Protein AF-W7W925-F1 (afdb_monomer_lite)

Secondary structure (DSSP, 8-state):
-EEESS-HHHHHHHHHHHTSTTSPPPS-EEE---SSSSHHHHHHHHHHH-SS-EEE--TT---HHHHHHHHHHHH-S--

Foldseek 3Di:
DEFAFADLVVLVVVVVQLVPPPRDDDQEYEQFHADDPNNQVSVVVCVVPVSHHYDYDHDRGGGPVNRVVVVVVVVDPPD

Sequence (79 aa):
MVAIGNAPTALFHLLNMLQDPTCPRPAAIVGCPVGFVGAAESKEALWAEQPAPCCTVAGRLGGSAITVAAINALGSRSE

Structure (mmCIF, N/CA/C/O backbone):
data_AF-W7W925-F1
#
_entry.id   AF-W7W925-F1
#
loop_
_atom_site.group_PDB
_atom_site.id
_atom_site.type_symbol
_atom_site.label_atom_id
_atom_site.label_alt_id
_atom_site.label_comp_id
_atom_site.label_asym_id
_atom_site.label_entity_id
_atom_site.label_seq_id
_atom_site.pdbx_PDB_ins_code
_atom_site.Cartn_x
_atom_site.Cartn_y
_atom_site.Cartn_z
_atom_site.occupancy
_atom_site.B_iso_or_equiv
_atom_site.auth_seq_id
_atom_site.auth_comp_id
_atom_site.auth_asym_id
_atom_site.auth_atom_id
_atom_site.pdbx_PDB_model_num
ATOM 1 N N . MET A 1 1 ? -7.281 -9.053 -0.040 1.00 89.25 1 MET A N 1
ATOM 2 C CA . MET A 1 1 ? -6.005 -8.329 0.158 1.00 89.25 1 MET A CA 1
ATOM 3 C C . MET A 1 1 ? -6.089 -7.022 -0.608 1.00 89.25 1 MET A C 1
ATOM 5 O O . MET A 1 1 ? -6.715 -7.017 -1.660 1.00 89.25 1 MET A O 1
ATOM 9 N N . VAL A 1 2 ? -5.517 -5.939 -0.087 1.00 98.12 2 VAL A N 1
ATOM 10 C CA . VAL A 1 2 ? -5.460 -4.633 -0.765 1.00 98.12 2 VAL A CA 1
ATOM 11 C C . VAL A 1 2 ? -4.025 -4.356 -1.206 1.00 98.12 2 VAL A C 1
ATOM 13 O O . VAL A 1 2 ? -3.098 -4.618 -0.444 1.00 98.12 2 VAL A O 1
ATOM 16 N N . ALA A 1 3 ? -3.844 -3.823 -2.415 1.00 98.56 3 ALA A N 1
ATOM 17 C CA . ALA A 1 3 ? -2.543 -3.478 -2.981 1.00 98.56 3 ALA A CA 1
ATOM 18 C C . ALA A 1 3 ? -2.588 -2.058 -3.566 1.00 98.56 3 ALA A C 1
ATOM 20 O O . ALA A 1 3 ? -3.288 -1.808 -4.546 1.00 98.56 3 ALA A O 1
ATOM 21 N N . ILE A 1 4 ? -1.855 -1.121 -2.962 1.00 98.75 4 ILE A N 1
ATOM 22 C CA . ILE A 1 4 ? -1.806 0.288 -3.371 1.00 98.75 4 ILE A CA 1
ATOM 23 C C . ILE A 1 4 ? -0.353 0.645 -3.671 1.00 98.75 4 ILE A C 1
ATOM 25 O O . ILE A 1 4 ? 0.437 0.872 -2.761 1.00 98.75 4 ILE A O 1
ATOM 29 N N . GLY A 1 5 ? -0.009 0.699 -4.958 1.00 98.19 5 GLY A N 1
ATOM 30 C CA . GLY A 1 5 ? 1.360 0.970 -5.412 1.00 98.19 5 GLY A CA 1
ATOM 31 C C . GLY A 1 5 ? 1.610 2.362 -5.976 1.00 98.19 5 GLY A C 1
ATOM 32 O O . GLY A 1 5 ? 2.745 2.681 -6.304 1.00 98.19 5 GLY A O 1
ATOM 33 N N . ASN A 1 6 ? 0.577 3.190 -6.123 1.00 98.44 6 ASN A N 1
ATOM 34 C CA . ASN A 1 6 ? 0.710 4.499 -6.763 1.00 98.44 6 ASN A CA 1
ATOM 35 C C . ASN A 1 6 ? 0.144 5.613 -5.886 1.00 98.44 6 ASN A C 1
ATOM 37 O O . ASN A 1 6 ? 0.905 6.379 -5.313 1.00 98.44 6 ASN A O 1
ATOM 41 N N . ALA A 1 7 ? -1.181 5.673 -5.750 1.00 98.25 7 ALA A N 1
ATOM 42 C CA . ALA A 1 7 ? -1.870 6.832 -5.200 1.00 98.25 7 ALA A CA 1
ATOM 43 C C . ALA A 1 7 ? -1.794 6.903 -3.660 1.00 98.25 7 ALA A C 1
ATOM 45 O O . ALA A 1 7 ? -2.450 6.097 -2.993 1.00 98.25 7 ALA A O 1
ATOM 46 N N . PRO A 1 8 ? -1.100 7.899 -3.073 1.00 98.44 8 PRO A N 1
ATOM 47 C CA . PRO A 1 8 ? -1.113 8.111 -1.623 1.00 98.44 8 PRO A CA 1
ATOM 48 C C . PRO A 1 8 ? -2.507 8.477 -1.102 1.00 98.44 8 PRO A C 1
ATOM 50 O O . PRO A 1 8 ? -2.909 8.072 -0.015 1.00 98.44 8 PRO A O 1
ATOM 53 N N . THR A 1 9 ? -3.286 9.195 -1.914 1.00 98.56 9 THR A N 1
ATOM 54 C CA . THR A 1 9 ? -4.670 9.574 -1.603 1.00 98.56 9 THR A CA 1
ATOM 55 C C . THR A 1 9 ? -5.584 8.365 -1.445 1.00 98.56 9 THR A C 1
ATOM 57 O O . THR A 1 9 ? -6.452 8.381 -0.580 1.00 98.56 9 THR A O 1
ATOM 60 N N . ALA A 1 10 ? -5.368 7.296 -2.220 1.00 98.69 10 ALA A N 1
ATOM 61 C CA . ALA A 1 10 ? -6.116 6.053 -2.058 1.00 98.69 10 ALA A CA 1
ATOM 62 C C . ALA A 1 10 ? -5.803 5.385 -0.713 1.00 98.69 10 ALA A C 1
ATOM 64 O O . ALA A 1 10 ? -6.708 4.856 -0.074 1.00 98.69 10 ALA A O 1
ATOM 65 N N . LEU A 1 11 ? -4.544 5.447 -0.262 1.00 98.50 11 LEU A N 1
ATOM 66 C CA . LEU A 1 11 ? -4.158 4.898 1.034 1.00 98.50 11 LEU A CA 1
ATOM 67 C C . LEU A 1 11 ? -4.763 5.707 2.189 1.00 98.50 11 LEU A C 1
ATOM 69 O O . LEU A 1 11 ? -5.376 5.119 3.071 1.00 98.50 11 LEU A O 1
ATOM 73 N N . PHE A 1 12 ? -4.691 7.040 2.146 1.00 98.69 12 PHE A N 1
ATOM 74 C CA . PHE A 1 12 ? -5.373 7.884 3.135 1.00 98.69 12 PHE A CA 1
ATOM 75 C C . PHE A 1 12 ? -6.885 7.656 3.157 1.00 98.69 12 PHE A C 1
ATOM 77 O O . PHE A 1 12 ? -7.482 7.533 4.223 1.00 98.69 12 PHE A O 1
ATOM 84 N N . HIS A 1 13 ? -7.514 7.577 1.984 1.00 98.69 13 HIS A N 1
ATOM 85 C CA . HIS A 1 13 ? -8.950 7.347 1.902 1.00 98.69 13 HIS A CA 1
ATOM 86 C C . HIS A 1 13 ? -9.340 5.985 2.485 1.00 98.69 13 HIS A C 1
ATOM 88 O O . HIS A 1 13 ? -10.316 5.904 3.224 1.00 98.69 13 HIS A O 1
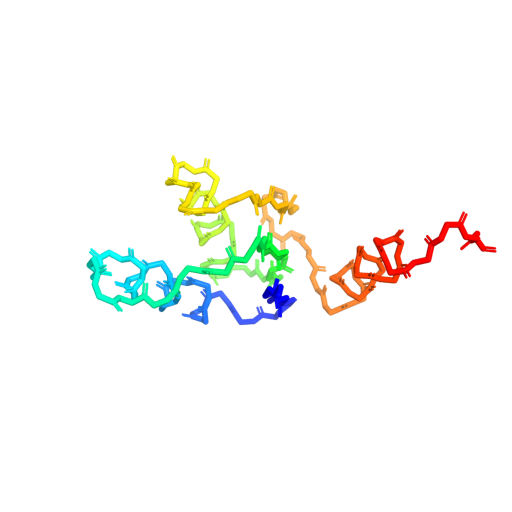ATOM 94 N N . LEU A 1 14 ? -8.547 4.940 2.225 1.00 98.56 14 LEU A N 1
ATOM 95 C CA . LEU A 1 14 ? -8.747 3.628 2.832 1.00 98.56 14 LEU A CA 1
ATOM 96 C C . LEU A 1 14 ? -8.666 3.689 4.362 1.00 98.56 14 LEU A C 1
ATOM 98 O O . LEU A 1 14 ? -9.524 3.114 5.023 1.00 98.56 14 LEU A O 1
ATOM 102 N N . LEU A 1 15 ? -7.670 4.379 4.925 1.00 98.44 15 LEU A N 1
ATOM 103 C CA . LEU A 1 15 ? -7.549 4.527 6.381 1.00 98.44 15 LEU A CA 1
ATOM 104 C C . LEU A 1 15 ? -8.786 5.212 6.972 1.00 98.44 15 LEU A C 1
ATOM 106 O O . LEU A 1 15 ? -9.373 4.687 7.913 1.00 98.44 15 LEU A O 1
ATOM 110 N N . ASN A 1 16 ? -9.261 6.293 6.346 1.00 98.50 16 ASN A N 1
ATOM 111 C CA . ASN A 1 16 ? -10.492 6.970 6.762 1.00 98.50 16 ASN A CA 1
ATOM 112 C C . ASN A 1 16 ? -11.716 6.041 6.707 1.00 98.50 16 ASN A C 1
ATOM 114 O O . ASN A 1 16 ? -12.522 6.039 7.631 1.00 98.50 16 ASN A O 1
ATOM 118 N N . MET A 1 17 ? -11.859 5.226 5.654 1.00 98.44 17 MET A N 1
ATOM 119 C CA . MET A 1 17 ? -12.953 4.248 5.565 1.00 98.44 17 MET A CA 1
ATOM 120 C C . MET A 1 17 ? -12.895 3.222 6.704 1.00 98.44 17 MET A C 1
ATOM 122 O O . MET A 1 17 ? -13.923 2.877 7.276 1.00 98.44 17 MET A O 1
ATOM 126 N N . LEU A 1 18 ? -11.696 2.756 7.064 1.00 98.00 18 LEU A N 1
ATOM 127 C CA . LEU A 1 18 ? -11.492 1.732 8.094 1.00 98.00 18 LEU A CA 1
ATOM 128 C C . LEU A 1 18 ? -11.699 2.236 9.533 1.00 98.00 18 LEU A C 1
ATOM 130 O O . LEU A 1 18 ? -11.692 1.422 10.463 1.00 98.00 18 LEU A O 1
ATOM 134 N N . GLN A 1 19 ? -11.906 3.542 9.725 1.00 97.12 19 GLN A N 1
ATOM 135 C CA . GLN A 1 19 ? -12.345 4.110 11.002 1.00 97.12 19 GLN A CA 1
ATOM 136 C C . GLN A 1 19 ? -13.817 3.790 11.298 1.00 97.12 19 GLN A C 1
ATOM 138 O O . GLN A 1 19 ? -14.197 3.709 12.466 1.00 97.12 19 GLN A O 1
ATOM 143 N N . ASP A 1 20 ? -14.642 3.575 10.267 1.00 97.81 20 ASP A N 1
ATOM 144 C CA . ASP A 1 20 ? -16.028 3.148 10.442 1.00 97.81 20 ASP A CA 1
ATOM 145 C C . ASP A 1 20 ? -16.066 1.665 10.870 1.00 97.81 20 ASP A C 1
ATOM 147 O O . ASP A 1 20 ? -15.586 0.799 10.129 1.00 97.81 20 ASP A O 1
ATOM 151 N N . PRO A 1 21 ? -16.644 1.324 12.041 1.00 95.75 21 PRO A N 1
ATOM 152 C CA . PRO A 1 21 ? -16.717 -0.057 12.518 1.00 95.75 21 PRO A CA 1
ATOM 153 C C . PRO A 1 21 ? -17.557 -0.976 11.618 1.00 95.75 21 PRO A C 1
ATOM 155 O O . PRO A 1 21 ? -17.438 -2.196 11.722 1.00 95.75 21 PRO A O 1
ATOM 158 N N . THR A 1 22 ? -18.396 -0.418 10.743 1.00 97.88 22 THR A N 1
ATOM 159 C CA . THR A 1 22 ? -19.186 -1.174 9.764 1.00 97.88 22 THR A CA 1
ATOM 160 C C . THR A 1 22 ? -18.424 -1.442 8.465 1.00 97.88 22 THR A C 1
ATOM 162 O O . THR A 1 22 ? -18.840 -2.297 7.679 1.00 97.88 22 THR A O 1
ATOM 165 N N . CYS A 1 23 ? -17.287 -0.771 8.239 1.00 97.75 23 CYS A N 1
ATOM 166 C CA . CYS A 1 23 ? -16.475 -0.979 7.049 1.00 97.75 23 CYS A CA 1
ATOM 167 C C . CYS A 1 23 ? -15.811 -2.371 7.078 1.00 97.75 23 CYS A C 1
ATOM 169 O O . CYS A 1 23 ? -15.102 -2.705 8.035 1.00 97.75 23 CYS A O 1
ATOM 171 N N . PRO A 1 24 ? -15.964 -3.189 6.018 1.00 96.94 24 PRO A N 1
ATOM 172 C CA . PRO A 1 24 ? -15.276 -4.470 5.921 1.00 96.94 24 PRO A CA 1
ATOM 173 C C . PRO A 1 24 ? -13.754 -4.303 5.977 1.00 96.94 24 PRO A C 1
ATOM 175 O O . PRO A 1 24 ? -13.175 -3.493 5.249 1.00 96.94 24 PRO A O 1
ATOM 178 N N . ARG A 1 25 ? -13.089 -5.104 6.818 1.00 97.00 25 ARG A N 1
ATOM 179 C CA . ARG A 1 25 ? -11.629 -5.057 6.972 1.00 97.00 25 ARG A CA 1
ATOM 180 C C . ARG A 1 25 ? -10.928 -5.991 5.983 1.00 97.00 25 ARG A C 1
ATOM 182 O O . A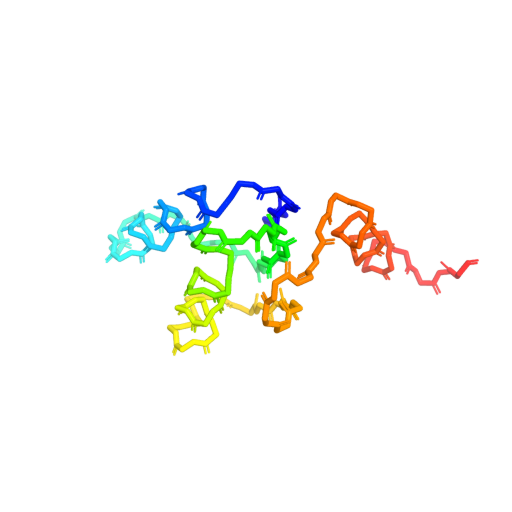RG A 1 25 ? -11.316 -7.156 5.863 1.00 97.00 25 ARG A O 1
ATOM 189 N N . PRO A 1 26 ? -9.877 -5.530 5.283 1.00 97.81 26 PRO A N 1
ATOM 190 C CA . PRO A 1 26 ? -9.091 -6.401 4.425 1.00 97.81 26 PRO A CA 1
ATOM 191 C C . PRO A 1 26 ? -8.243 -7.363 5.263 1.00 97.81 26 PRO A C 1
ATOM 193 O O . PRO A 1 26 ? -7.773 -7.017 6.340 1.00 97.81 26 PRO A O 1
ATOM 196 N N . ALA A 1 27 ? -7.968 -8.554 4.727 1.00 98.19 27 ALA A N 1
ATOM 197 C CA . ALA A 1 27 ? -7.083 -9.519 5.388 1.00 98.19 27 ALA A CA 1
ATOM 198 C C . ALA A 1 27 ? -5.625 -9.027 5.521 1.00 98.19 27 ALA A C 1
ATOM 200 O O . 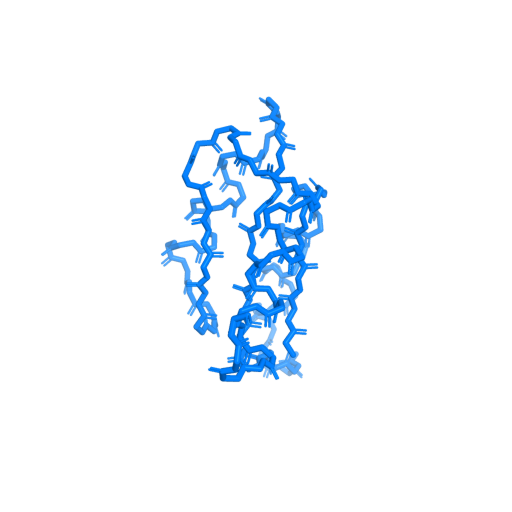ALA A 1 27 ? -4.925 -9.428 6.443 1.00 98.19 27 ALA A O 1
ATOM 201 N N . ALA A 1 28 ? -5.168 -8.186 4.586 1.00 98.31 28 ALA A N 1
ATOM 202 C CA . ALA A 1 28 ? -3.849 -7.555 4.594 1.00 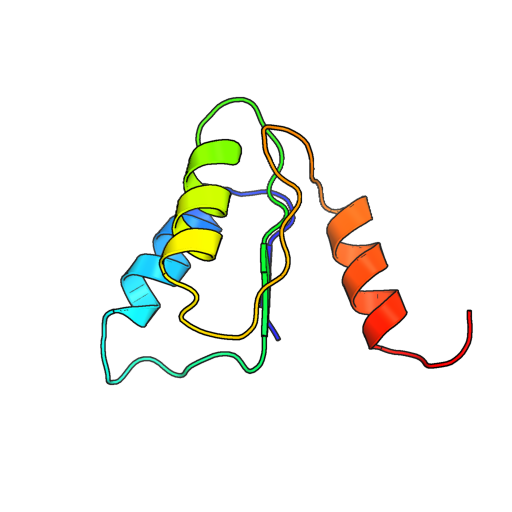98.31 28 ALA A CA 1
ATOM 203 C C . ALA A 1 28 ? -3.803 -6.364 3.620 1.00 98.31 28 ALA A C 1
ATOM 205 O O . ALA A 1 28 ? -4.588 -6.324 2.658 1.00 98.31 28 ALA A O 1
ATOM 206 N N . ILE A 1 29 ? -2.862 -5.439 3.842 1.00 98.69 29 ILE A N 1
ATOM 207 C CA . ILE A 1 29 ? -2.635 -4.228 3.037 1.00 98.69 29 ILE A CA 1
ATOM 208 C C . ILE A 1 29 ? -1.162 -4.145 2.597 1.00 98.69 29 ILE A C 1
ATOM 210 O O . ILE A 1 29 ? -0.264 -4.015 3.425 1.00 98.69 29 ILE A O 1
ATOM 214 N N . VAL A 1 30 ? -0.906 -4.148 1.288 1.00 98.62 30 VAL A N 1
ATOM 215 C CA . VAL A 1 30 ? 0.388 -3.763 0.700 1.00 98.62 30 VAL A CA 1
ATOM 216 C C . VAL A 1 30 ? 0.293 -2.295 0.285 1.00 98.62 30 VAL A C 1
ATOM 218 O O . VAL A 1 30 ? -0.274 -1.970 -0.759 1.00 98.62 30 VAL A O 1
ATOM 221 N N . GLY A 1 31 ? 0.787 -1.401 1.143 1.00 98.44 31 GLY A N 1
ATOM 222 C CA . GLY A 1 31 ? 0.746 0.050 0.966 1.00 98.44 31 GLY A CA 1
ATOM 223 C C . GLY A 1 31 ? 2.106 0.583 0.536 1.00 98.44 31 GLY A C 1
ATOM 224 O O . GLY A 1 31 ? 2.885 1.054 1.360 1.00 98.44 31 GLY A O 1
ATOM 225 N N . CYS A 1 32 ? 2.389 0.540 -0.763 1.00 98.56 32 CYS A N 1
ATOM 226 C CA . CYS A 1 32 ? 3.653 0.993 -1.338 1.00 98.56 32 CYS A CA 1
ATOM 227 C C . CYS A 1 32 ? 3.481 2.146 -2.352 1.00 98.56 32 CYS A C 1
ATOM 229 O O . CYS A 1 32 ? 4.110 2.089 -3.414 1.00 98.56 32 CYS A O 1
ATOM 231 N N . PRO A 1 33 ? 2.672 3.199 -2.088 1.00 98.50 33 PRO A N 1
ATOM 232 C CA . PRO A 1 33 ? 2.640 4.365 -2.964 1.00 98.50 33 PRO A CA 1
ATOM 233 C C . PRO A 1 33 ? 4.023 5.029 -3.047 1.00 98.50 33 PRO A C 1
ATOM 235 O O . PRO A 1 33 ? 4.796 5.050 -2.081 1.00 98.50 33 PRO A O 1
ATOM 238 N N . VAL A 1 34 ? 4.328 5.566 -4.226 1.00 98.44 34 VAL A N 1
ATOM 239 C CA . VAL A 1 34 ? 5.573 6.276 -4.538 1.00 98.44 34 VAL A CA 1
ATOM 240 C C . VAL A 1 34 ? 5.277 7.749 -4.750 1.00 98.44 34 VAL A C 1
ATOM 242 O O . VAL A 1 34 ? 4.216 8.110 -5.255 1.00 98.44 34 VAL A O 1
ATOM 245 N N . GLY A 1 35 ? 6.223 8.610 -4.398 1.00 97.75 35 GLY A N 1
ATOM 246 C CA . GLY A 1 35 ? 6.144 10.017 -4.759 1.00 97.75 35 GLY A CA 1
ATOM 247 C C . GLY A 1 35 ? 6.739 10.946 -3.719 1.00 97.75 35 GLY A C 1
ATOM 248 O O . GLY A 1 35 ? 7.271 10.535 -2.690 1.00 97.75 35 GLY A O 1
ATOM 249 N N . PHE A 1 36 ? 6.641 12.235 -4.024 1.00 98.06 36 PHE A N 1
ATOM 250 C CA . PHE A 1 36 ? 7.192 13.310 -3.202 1.00 98.06 36 PHE A CA 1
ATOM 251 C C . PHE A 1 36 ? 6.146 14.001 -2.325 1.00 98.06 36 PHE A C 1
ATOM 253 O O . PHE A 1 36 ? 6.529 14.746 -1.431 1.00 98.06 36 PHE A O 1
ATOM 260 N N . VAL A 1 37 ? 4.855 13.765 -2.574 1.00 98.06 37 VAL A N 1
ATOM 261 C CA . VAL A 1 37 ? 3.744 14.414 -1.868 1.00 98.06 37 VAL A CA 1
ATOM 262 C C . VAL A 1 37 ? 2.823 13.341 -1.302 1.00 98.06 37 VAL A C 1
ATOM 264 O O . VAL A 1 37 ? 2.225 12.580 -2.061 1.00 98.06 37 VAL A O 1
ATOM 267 N N . GLY A 1 38 ? 2.730 13.256 0.025 1.00 97.56 38 GLY A N 1
ATOM 268 C CA . GLY A 1 38 ? 1.815 12.361 0.737 1.00 97.56 38 GLY A CA 1
ATOM 269 C C . GLY A 1 38 ? 2.210 10.881 0.739 1.00 97.56 38 GLY A C 1
ATOM 270 O O . GLY A 1 38 ? 1.587 10.093 1.448 1.00 97.56 38 GLY A O 1
ATOM 271 N N . ALA A 1 39 ? 3.204 10.457 -0.050 1.00 98.44 39 ALA A N 1
ATOM 272 C CA . ALA A 1 39 ? 3.609 9.054 -0.128 1.00 98.44 39 ALA A CA 1
ATOM 273 C C . ALA A 1 39 ? 4.209 8.565 1.196 1.00 98.44 39 ALA A C 1
ATOM 275 O O . ALA A 1 39 ? 3.762 7.547 1.716 1.00 98.44 39 ALA A O 1
ATOM 276 N N . ALA A 1 40 ? 5.188 9.286 1.750 1.00 98.56 40 ALA A N 1
ATOM 277 C CA . ALA A 1 40 ? 5.803 8.911 3.022 1.00 98.56 40 ALA A CA 1
ATOM 278 C C . ALA A 1 40 ? 4.767 8.967 4.152 1.00 98.56 40 ALA A C 1
ATOM 280 O O . ALA A 1 40 ? 4.577 7.992 4.871 1.00 98.56 40 ALA A O 1
ATOM 281 N N . GLU A 1 41 ? 4.011 10.059 4.199 1.00 98.69 41 GLU A N 1
ATOM 282 C CA . GLU A 1 41 ? 3.034 10.374 5.231 1.00 98.69 41 GLU A CA 1
ATOM 283 C C . GLU A 1 41 ? 1.877 9.362 5.257 1.00 98.69 41 GLU A C 1
ATOM 285 O O . GLU A 1 41 ? 1.480 8.900 6.322 1.00 98.69 41 GLU A O 1
ATOM 290 N N . SER A 1 42 ? 1.361 8.947 4.092 1.00 98.56 42 SER A N 1
ATOM 291 C CA . SER A 1 42 ? 0.296 7.928 4.021 1.00 98.56 42 SER A CA 1
ATOM 292 C C . SER A 1 42 ? 0.766 6.549 4.485 1.00 98.56 42 SER A C 1
ATOM 294 O O . SER A 1 42 ? 0.002 5.810 5.107 1.00 98.56 42 SER A O 1
ATOM 296 N N . LYS A 1 43 ? 2.024 6.191 4.207 1.00 98.62 43 LYS A N 1
ATOM 297 C CA . LYS A 1 43 ? 2.615 4.920 4.647 1.00 98.62 43 LYS A CA 1
ATOM 298 C C . LYS A 1 43 ? 2.950 4.929 6.132 1.00 98.62 43 LYS A C 1
ATOM 300 O O . LYS A 1 43 ? 2.758 3.911 6.789 1.00 98.62 43 LYS A O 1
ATOM 305 N N . GLU A 1 44 ? 3.417 6.059 6.654 1.00 98.62 44 GLU A N 1
ATOM 306 C CA . GLU A 1 44 ? 3.632 6.270 8.087 1.00 98.62 44 GLU A CA 1
ATOM 307 C C . GLU A 1 44 ? 2.310 6.192 8.856 1.00 98.62 44 GLU A C 1
ATOM 309 O O . GLU A 1 44 ? 2.249 5.496 9.865 1.00 98.62 44 GLU A O 1
ATOM 314 N N . ALA A 1 45 ? 1.235 6.797 8.337 1.00 98.50 45 ALA A N 1
ATOM 315 C CA . ALA A 1 45 ? -0.105 6.669 8.908 1.00 98.50 45 ALA A CA 1
ATOM 316 C C . ALA A 1 45 ? -0.580 5.205 8.935 1.00 98.50 45 ALA A C 1
ATOM 318 O O . ALA A 1 45 ? -0.979 4.706 9.985 1.00 98.50 45 ALA A O 1
ATOM 319 N N . LEU A 1 46 ? -0.442 4.470 7.820 1.00 98.50 46 LEU A N 1
ATOM 320 C CA . LEU A 1 46 ? -0.762 3.036 7.777 1.00 98.50 46 LEU A CA 1
ATOM 321 C C . LEU A 1 46 ? 0.052 2.234 8.806 1.00 98.50 46 LEU A C 1
ATOM 323 O O . LEU A 1 46 ? -0.497 1.355 9.467 1.00 98.50 46 LEU A O 1
ATOM 327 N N . TRP A 1 47 ? 1.346 2.530 8.944 1.00 98.25 47 TRP A N 1
ATOM 328 C CA . TRP A 1 47 ? 2.240 1.836 9.873 1.00 98.25 47 TRP A CA 1
ATOM 329 C C . TRP A 1 47 ? 1.971 2.174 11.346 1.00 98.25 47 TRP A C 1
ATOM 331 O O . TRP A 1 47 ? 2.213 1.349 12.227 1.00 98.25 47 TRP A O 1
ATOM 341 N N . ALA A 1 48 ? 1.466 3.374 11.626 1.00 98.19 48 ALA A N 1
ATOM 342 C CA . ALA A 1 48 ? 1.069 3.784 12.966 1.00 98.19 48 ALA A CA 1
ATOM 343 C C . ALA A 1 48 ? -0.279 3.168 13.376 1.00 98.19 48 ALA A C 1
ATOM 345 O O . ALA A 1 48 ? -0.406 2.668 14.490 1.00 98.19 48 ALA A O 1
ATOM 346 N N . GLU A 1 49 ? -1.271 3.184 12.481 1.00 96.94 49 GLU A N 1
ATOM 347 C CA . GLU A 1 49 ? -2.636 2.731 12.780 1.00 96.94 49 GLU A CA 1
ATOM 348 C C . GLU A 1 49 ? -2.813 1.209 12.682 1.00 96.94 49 GLU A C 1
ATOM 350 O O . GLU A 1 49 ? -3.564 0.629 13.462 1.00 96.94 49 GLU A O 1
ATOM 355 N N . GLN A 1 50 ? -2.154 0.563 11.712 1.00 97.19 50 GLN A N 1
ATOM 356 C CA . GLN A 1 50 ? -2.217 -0.882 11.434 1.00 97.19 50 GLN A CA 1
ATOM 357 C C . GLN A 1 50 ? -3.634 -1.493 11.551 1.00 97.19 50 GLN A C 1
ATOM 359 O O . GLN A 1 50 ? -3.840 -2.464 12.284 1.00 97.19 50 GLN A O 1
ATOM 364 N N . PRO A 1 51 ? -4.642 -0.989 10.807 1.00 96.75 51 PRO A N 1
ATOM 365 C CA . PRO A 1 51 ? -6.021 -1.488 10.897 1.00 96.75 51 PRO A CA 1
ATOM 366 C C . PRO A 1 51 ? -6.190 -2.945 10.415 1.00 96.75 51 PRO A C 1
ATOM 368 O O . PRO A 1 51 ? -7.238 -3.557 10.646 1.00 96.75 51 PRO A O 1
ATOM 371 N N . ALA A 1 52 ? -5.174 -3.479 9.735 1.00 97.62 52 ALA A N 1
ATOM 372 C CA . ALA A 1 52 ? -4.985 -4.863 9.319 1.00 97.62 52 ALA A CA 1
ATOM 373 C C . ALA A 1 52 ? -3.469 -5.126 9.167 1.00 97.62 52 ALA A C 1
ATOM 375 O O . ALA A 1 52 ? -2.712 -4.156 9.059 1.00 97.62 52 ALA A O 1
ATOM 376 N N . PRO A 1 53 ? -3.006 -6.392 9.089 1.00 98.31 53 PRO A N 1
ATOM 377 C CA . PRO A 1 53 ? -1.611 -6.696 8.769 1.00 98.31 53 PRO A CA 1
ATOM 378 C C . PRO A 1 53 ? -1.146 -5.943 7.518 1.00 98.31 53 PRO A C 1
ATOM 380 O O . PRO A 1 53 ? -1.796 -6.013 6.469 1.00 98.31 53 PRO A O 1
ATOM 383 N N . CYS A 1 54 ? -0.038 -5.210 7.616 1.00 98.25 54 CYS A N 1
ATOM 384 C CA . CYS A 1 54 ? 0.403 -4.335 6.538 1.00 98.25 54 CYS A CA 1
ATOM 385 C C . CYS A 1 54 ? 1.898 -4.431 6.227 1.00 98.25 54 CYS A C 1
ATOM 387 O O . CYS A 1 54 ? 2.718 -4.732 7.090 1.00 98.25 54 CYS A O 1
ATOM 389 N N . CYS A 1 55 ? 2.243 -4.122 4.978 1.00 97.88 55 CYS A N 1
ATOM 390 C CA . CYS A 1 55 ? 3.610 -3.990 4.491 1.00 97.88 55 CYS A CA 1
ATOM 391 C C . CYS A 1 55 ? 3.746 -2.671 3.722 1.00 97.88 55 CYS A C 1
ATOM 393 O O . CYS A 1 55 ? 2.886 -2.343 2.899 1.00 97.88 55 CYS A O 1
ATOM 395 N N . THR A 1 56 ? 4.815 -1.922 3.994 1.00 98.25 56 THR A N 1
ATOM 396 C CA . THR A 1 56 ? 5.120 -0.643 3.345 1.00 98.25 56 THR A CA 1
ATOM 397 C C . THR A 1 56 ? 6.607 -0.555 3.000 1.00 98.25 56 THR A C 1
ATOM 399 O O . THR A 1 56 ? 7.443 -1.252 3.574 1.00 98.25 56 THR A O 1
ATOM 402 N N . VAL A 1 57 ? 6.951 0.331 2.063 1.00 98.31 57 VAL A N 1
ATOM 403 C CA . VAL A 1 57 ? 8.333 0.788 1.846 1.00 98.31 57 VAL A CA 1
ATOM 404 C C . VAL A 1 57 ? 8.462 2.182 2.440 1.00 98.31 57 VAL A C 1
ATOM 406 O O . VAL A 1 57 ? 7.810 3.105 1.955 1.00 98.31 57 VAL A O 1
ATOM 409 N N . ALA A 1 58 ? 9.279 2.355 3.477 1.00 97.94 58 ALA A N 1
ATOM 410 C CA . ALA A 1 58 ? 9.413 3.638 4.168 1.00 97.94 58 ALA A CA 1
ATOM 411 C C . ALA A 1 58 ? 9.904 4.777 3.244 1.00 97.94 58 ALA A C 1
ATOM 413 O O . ALA A 1 58 ? 10.635 4.564 2.273 1.00 97.94 58 ALA A O 1
ATOM 414 N N . GLY A 1 59 ? 9.505 6.013 3.560 1.00 97.81 59 GLY A N 1
ATOM 415 C CA . GLY A 1 59 ? 9.911 7.214 2.826 1.00 97.81 59 GLY A CA 1
ATOM 416 C C . GLY A 1 59 ? 9.229 7.372 1.461 1.00 97.81 59 GLY A C 1
ATOM 417 O O . GLY A 1 59 ? 8.051 7.074 1.292 1.00 97.81 59 GLY A O 1
ATOM 418 N N . ARG A 1 60 ? 9.957 7.882 0.463 1.00 98.25 60 ARG A N 1
ATOM 419 C CA . ARG A 1 60 ? 9.394 8.287 -0.847 1.00 98.25 60 ARG A CA 1
ATOM 420 C C . ARG A 1 60 ? 9.325 7.169 -1.889 1.00 98.25 60 ARG A C 1
ATOM 422 O O . ARG A 1 60 ? 8.637 7.316 -2.898 1.00 98.25 60 ARG A O 1
ATOM 429 N N . LEU A 1 61 ? 10.047 6.073 -1.661 1.00 98.50 61 LEU A N 1
ATOM 430 C CA . LEU A 1 61 ? 10.154 4.953 -2.599 1.00 98.50 61 LEU A CA 1
ATOM 431 C C . LEU A 1 61 ? 8.930 4.037 -2.523 1.00 98.50 61 LEU A C 1
ATOM 433 O O . LEU A 1 61 ? 8.265 3.948 -1.496 1.00 98.50 61 LEU A O 1
ATOM 437 N N . GLY A 1 62 ? 8.631 3.351 -3.618 1.00 98.19 62 GLY A N 1
ATOM 438 C CA . GLY A 1 62 ? 7.460 2.492 -3.748 1.00 98.19 62 GLY A CA 1
ATOM 439 C C . GLY A 1 62 ? 7.213 2.170 -5.216 1.00 98.19 62 GLY A C 1
ATOM 440 O O . GLY A 1 62 ? 8.154 2.122 -6.008 1.00 98.19 62 GLY A O 1
ATOM 441 N N . GLY A 1 63 ? 5.949 2.023 -5.597 1.00 98.25 63 GLY A N 1
ATOM 442 C CA . GLY A 1 63 ? 5.552 1.892 -6.992 1.00 98.25 63 GLY A CA 1
ATOM 443 C C . GLY A 1 63 ? 4.824 0.589 -7.279 1.00 98.25 63 GLY A C 1
ATOM 444 O O . GLY A 1 63 ? 4.888 -0.388 -6.523 1.00 98.25 63 GLY A O 1
ATOM 445 N N . SER A 1 64 ? 4.169 0.554 -8.436 1.00 98.44 64 SER A N 1
ATOM 446 C CA . SER A 1 64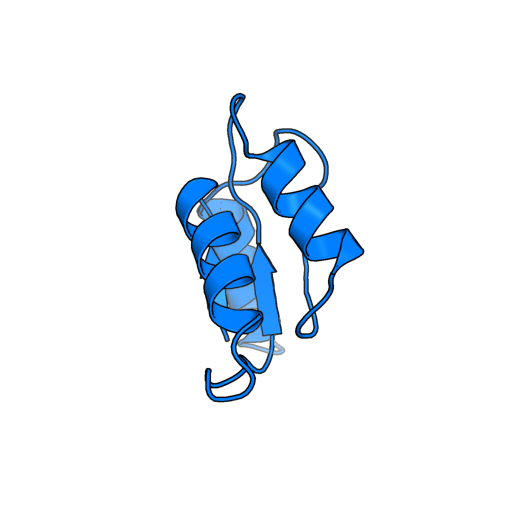 ? 3.439 -0.620 -8.914 1.00 98.44 64 SER A CA 1
ATOM 447 C C . SER A 1 64 ? 4.325 -1.862 -9.011 1.00 98.44 64 SER A C 1
ATOM 449 O O . SER A 1 64 ? 3.888 -2.930 -8.607 1.00 98.44 64 SER A O 1
ATOM 451 N N . ALA A 1 65 ? 5.575 -1.732 -9.472 1.00 98.44 65 ALA A N 1
ATOM 452 C CA . ALA A 1 65 ? 6.485 -2.871 -9.620 1.00 98.44 65 ALA A CA 1
ATOM 453 C C . ALA A 1 65 ? 6.782 -3.563 -8.278 1.00 98.44 65 ALA A C 1
ATOM 455 O O . ALA A 1 65 ? 6.621 -4.774 -8.166 1.00 98.44 65 ALA A O 1
ATOM 456 N N . ILE A 1 66 ? 7.131 -2.792 -7.241 1.00 98.38 66 ILE A N 1
ATOM 457 C CA . ILE A 1 66 ? 7.375 -3.326 -5.891 1.00 98.38 66 ILE A CA 1
ATOM 458 C C . ILE A 1 66 ? 6.094 -3.934 -5.314 1.00 98.38 66 ILE A C 1
ATOM 460 O O . ILE A 1 66 ? 6.117 -5.011 -4.725 1.00 98.38 66 ILE A O 1
ATOM 464 N N . THR A 1 67 ? 4.963 -3.256 -5.510 1.00 98.56 67 THR A N 1
ATOM 465 C CA . THR A 1 67 ? 3.664 -3.719 -5.004 1.00 98.56 67 THR A CA 1
ATOM 466 C C . THR A 1 67 ? 3.279 -5.056 -5.633 1.00 98.56 67 THR A C 1
ATOM 468 O O . THR A 1 67 ? 2.934 -5.987 -4.916 1.00 98.56 67 THR A O 1
ATOM 471 N N . VAL A 1 68 ? 3.385 -5.184 -6.958 1.00 98.56 68 VAL A N 1
ATOM 472 C CA . VAL A 1 68 ? 3.103 -6.435 -7.678 1.00 98.56 68 VAL A CA 1
ATOM 473 C C . VAL A 1 68 ? 4.085 -7.532 -7.273 1.00 98.56 68 VAL A C 1
ATOM 475 O O . VAL A 1 68 ? 3.654 -8.660 -7.058 1.00 98.56 68 VAL A O 1
ATOM 478 N N . ALA A 1 69 ? 5.371 -7.214 -7.100 1.00 98.56 69 ALA A N 1
ATOM 479 C CA . ALA A 1 69 ? 6.360 -8.183 -6.630 1.00 98.56 69 ALA A CA 1
ATOM 480 C C . ALA A 1 69 ? 5.986 -8.765 -5.255 1.00 98.56 69 ALA A C 1
ATOM 482 O O . ALA A 1 69 ? 6.007 -9.982 -5.087 1.00 98.56 69 ALA A O 1
ATOM 483 N N . ALA A 1 70 ? 5.558 -7.924 -4.307 1.00 98.25 70 ALA A N 1
ATOM 484 C CA . ALA A 1 70 ? 5.090 -8.381 -2.998 1.00 98.25 70 ALA A CA 1
ATOM 485 C C . ALA A 1 70 ? 3.856 -9.294 -3.109 1.00 98.25 70 ALA A C 1
ATOM 487 O O . ALA A 1 70 ? 3.786 -10.322 -2.442 1.00 98.25 70 ALA A O 1
ATOM 488 N N . ILE A 1 71 ? 2.898 -8.953 -3.977 1.00 97.88 71 ILE A N 1
ATOM 489 C CA . ILE A 1 71 ? 1.707 -9.783 -4.207 1.00 97.88 71 ILE A CA 1
ATOM 490 C C . ILE A 1 71 ? 2.080 -11.134 -4.819 1.00 97.88 71 ILE A C 1
ATOM 492 O O . ILE A 1 71 ? 1.602 -12.162 -4.345 1.00 97.88 71 ILE A O 1
ATOM 496 N N . ASN A 1 72 ? 2.947 -11.151 -5.830 1.00 98.00 72 ASN A N 1
ATOM 497 C CA . ASN A 1 72 ? 3.365 -12.384 -6.492 1.00 98.00 72 ASN A CA 1
ATOM 498 C C . ASN A 1 72 ? 4.117 -13.313 -5.531 1.00 98.00 72 ASN A C 1
ATOM 500 O O . ASN A 1 72 ? 3.807 -14.501 -5.479 1.00 98.00 72 ASN A O 1
ATOM 504 N N . ALA A 1 73 ? 5.026 -12.764 -4.717 1.00 98.25 73 ALA A N 1
ATOM 505 C CA . ALA A 1 73 ? 5.762 -13.523 -3.706 1.00 98.25 73 ALA A CA 1
ATOM 506 C C . ALA A 1 73 ? 4.845 -14.121 -2.623 1.00 98.25 73 ALA A C 1
ATOM 508 O O . ALA A 1 73 ? 5.117 -15.192 -2.095 1.00 98.25 73 ALA A O 1
ATOM 509 N N . LEU A 1 74 ? 3.737 -13.450 -2.291 1.00 96.88 74 LEU A N 1
ATOM 510 C CA . LEU A 1 74 ? 2.732 -13.980 -1.362 1.00 96.88 74 LEU A CA 1
ATOM 511 C C . LEU A 1 74 ? 1.761 -14.967 -2.030 1.00 96.88 74 LEU A C 1
ATOM 513 O O . LEU A 1 74 ? 1.137 -15.776 -1.344 1.00 96.88 74 LEU A O 1
ATOM 517 N N . GLY A 1 75 ? 1.597 -14.880 -3.352 1.00 96.50 75 GLY A N 1
ATOM 518 C CA . GLY A 1 75 ? 0.642 -15.670 -4.127 1.00 96.50 75 GLY A CA 1
ATOM 519 C C . GLY A 1 75 ? 1.125 -17.075 -4.487 1.00 96.50 75 GLY A C 1
ATOM 520 O O . GLY A 1 75 ? 0.293 -17.949 -4.730 1.00 96.50 75 GLY A O 1
ATOM 521 N N . SER A 1 76 ? 2.438 -17.317 -4.499 1.00 96.81 76 SER A N 1
ATOM 522 C CA . SER A 1 76 ? 3.028 -18.632 -4.770 1.00 96.81 76 SER A CA 1
ATOM 523 C C . SER A 1 76 ? 4.161 -18.953 -3.800 1.00 96.81 76 SER A C 1
ATOM 525 O O . SER A 1 76 ? 4.845 -18.064 -3.312 1.00 96.81 76 SER A O 1
ATOM 527 N N . ARG A 1 77 ? 4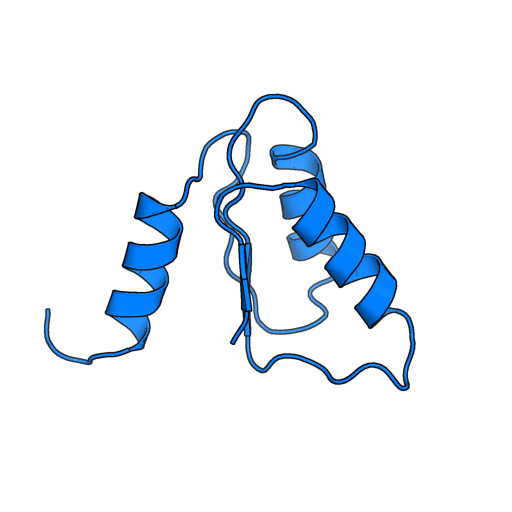.379 -20.247 -3.537 1.00 96.19 77 ARG A N 1
ATOM 528 C CA . ARG A 1 77 ? 5.548 -20.737 -2.781 1.00 96.19 77 ARG A CA 1
ATOM 529 C C . ARG A 1 77 ? 6.767 -21.005 -3.666 1.00 96.19 77 ARG A C 1
ATOM 531 O O . ARG A 1 77 ? 7.840 -21.268 -3.137 1.00 96.19 77 ARG A O 1
ATOM 538 N N . SER A 1 78 ? 6.580 -21.024 -4.984 1.00 95.44 78 SER A N 1
ATOM 539 C CA . SER A 1 78 ? 7.664 -21.130 -5.958 1.00 95.44 78 SER A CA 1
ATOM 540 C C . SER A 1 78 ? 8.188 -19.738 -6.294 1.00 95.44 78 SER A C 1
ATOM 542 O O . SER A 1 78 ? 7.375 -18.844 -6.541 1.00 95.44 78 SER A O 1
ATOM 544 N N . GLU A 1 79 ? 9.509 -19.593 -6.360 1.00 84.81 79 GLU A N 1
ATOM 545 C CA . GLU A 1 79 ? 10.162 -18.420 -6.957 1.00 84.81 79 GLU A CA 1
ATOM 546 C C . GLU A 1 79 ? 10.223 -18.527 -8.485 1.00 84.81 79 GLU A C 1
ATOM 548 O O . GLU A 1 79 ? 10.436 -19.655 -8.994 1.00 84.81 79 GLU A O 1
#

Radius of gyration: 12.21 Å; chains: 1; bounding box: 29×36×23 Å

pLDDT: mean 97.77, std 1.9, range [84.81, 98.75]